Protein AF-A0A2I0UH51-F1 (afdb_monomer)

Radius of gyration: 13.51 Å; Cα contacts (8 Å, |Δi|>4): 52; chains: 1; bounding box: 28×27×34 Å

Mean predicted aligned error: 8.71 Å

Organism: NCBI:txid1758121

Foldseek 3Di:
DPPVLVVLLVVLVVVLVCCLVPPPDLECVPLLVVCCVVPVVSVVVCVQVPLPPDPVSLVSNLVSVLSSLCSRPPSVPPDSVVSCVVSVHDRPVVSSVVND

pLDDT: mean 71.28, std 8.53, range [46.5, 83.88]

Sequence (100 aa):
MSQQYFHVAKKANSILACIRNSVVSRTKGVIVPLYSALWRPHLESCVQFWAFHYKKDIEVLKLVRRRAMKLVRGLEQKSYEERLREVGSFSLEKRRLRSG

Secondary structure (DSSP, 8-state):
--HHHHHHHHHHHHHHHHHHHH-S---HHHHHHHHHHHHHHHHHHHHHHS----HHHHHHHHHHHHHHHTSSTTTTTS-HHHHHHHTT---HHHHHTT--

Solvent-accessible surface area (backbone atoms only — not comparable to full-atom values): 5937 Å² total; per-residue (Å²): 135,60,73,69,56,57,50,54,54,51,53,51,50,53,52,50,52,47,51,68,75,69,46,87,71,41,42,49,86,54,50,49,58,54,45,50,66,59,47,46,62,62,45,55,55,41,55,76,76,38,76,79,80,49,69,69,66,51,49,55,54,51,48,56,51,52,58,54,47,51,61,25,56,92,36,57,85,52,55,75,68,55,45,28,59,78,66,76,46,80,57,72,67,65,49,55,69,67,76,104

Structure (mmCIF, N/CA/C/O backbone):
data_AF-A0A2I0UH51-F1
#
_entry.id   AF-A0A2I0UH51-F1
#
loop_
_atom_site.group_PDB
_atom_site.id
_atom_site.type_symbol
_atom_site.label_atom_id
_atom_site.label_alt_id
_atom_site.label_comp_id
_atom_site.label_asym_id
_atom_site.label_entity_id
_atom_site.label_seq_id
_atom_site.pdbx_PDB_ins_code
_atom_site.Cartn_x
_atom_site.Cartn_y
_atom_site.Cartn_z
_atom_site.occupancy
_atom_site.B_iso_or_equiv
_atom_site.auth_seq_id
_atom_site.auth_comp_id
_atom_site.auth_asym_id
_atom_site.auth_atom_id
_atom_site.pdbx_PDB_model_num
ATOM 1 N N . MET A 1 1 ? 11.976 9.100 -13.964 1.00 54.22 1 MET A N 1
ATOM 2 C CA . MET A 1 1 ? 10.674 9.562 -13.445 1.00 54.22 1 MET A CA 1
ATOM 3 C C . MET A 1 1 ? 9.840 9.923 -14.653 1.00 54.22 1 MET A C 1
ATOM 5 O O . MET A 1 1 ? 10.043 10.988 -15.217 1.00 54.22 1 MET A O 1
ATOM 9 N N . SER A 1 2 ? 8.989 9.016 -15.118 1.00 65.00 2 SER A N 1
ATOM 10 C CA . SER A 1 2 ? 8.052 9.341 -16.194 1.00 65.00 2 SER A CA 1
ATOM 11 C C . SER A 1 2 ? 6.944 10.241 -15.634 1.00 65.00 2 SER A C 1
ATOM 13 O O . SER A 1 2 ? 6.416 10.012 -14.544 1.00 65.00 2 SER A O 1
ATOM 15 N N . GLN A 1 3 ? 6.595 11.303 -16.357 1.00 68.69 3 GLN A N 1
ATOM 16 C CA . GLN A 1 3 ? 5.614 12.311 -15.928 1.00 68.69 3 GLN A CA 1
ATOM 17 C C . GLN A 1 3 ? 4.243 11.701 -15.593 1.00 68.69 3 GLN A C 1
ATOM 19 O O . GLN A 1 3 ? 3.553 12.144 -14.673 1.00 68.69 3 GLN A O 1
ATOM 24 N N . GLN A 1 4 ? 3.879 10.634 -16.296 1.00 66.38 4 GLN A N 1
ATOM 25 C CA . GLN A 1 4 ? 2.650 9.877 -16.092 1.00 66.38 4 GLN A CA 1
ATOM 26 C C . GLN A 1 4 ? 2.613 9.181 -14.709 1.00 66.38 4 GLN A C 1
ATOM 28 O O . GLN A 1 4 ? 1.568 9.146 -14.062 1.00 66.38 4 GLN A O 1
ATOM 33 N N . TYR A 1 5 ? 3.753 8.712 -14.191 1.00 68.75 5 TYR A N 1
ATOM 34 C CA . TYR A 1 5 ? 3.831 8.063 -12.880 1.00 68.75 5 TYR A CA 1
ATOM 35 C C . TYR A 1 5 ? 3.599 9.049 -11.723 1.00 68.75 5 TYR A C 1
ATOM 37 O O . TYR A 1 5 ? 2.851 8.776 -10.778 1.00 68.75 5 TYR A O 1
ATOM 45 N N . PHE A 1 6 ? 4.191 10.240 -11.829 1.00 71.31 6 PHE A N 1
ATOM 46 C CA . PHE A 1 6 ? 3.966 11.330 -10.879 1.00 71.31 6 PHE A CA 1
ATOM 47 C C . PHE A 1 6 ? 2.476 11.701 -10.783 1.00 71.31 6 PHE A C 1
ATOM 49 O O . PHE A 1 6 ? 1.964 11.911 -9.683 1.00 71.31 6 PHE A O 1
ATOM 56 N N . HIS A 1 7 ? 1.756 11.703 -11.911 1.00 73.69 7 HIS A N 1
ATOM 57 C CA . HIS A 1 7 ? 0.317 11.977 -11.944 1.00 73.69 7 HIS A CA 1
ATOM 58 C C . HIS A 1 7 ? -0.504 10.902 -11.220 1.00 73.69 7 HIS A C 1
ATOM 60 O O . HIS A 1 7 ? -1.380 11.242 -10.421 1.00 73.69 7 HIS A O 1
ATOM 66 N N . VAL A 1 8 ? -0.191 9.618 -11.431 1.00 73.81 8 VAL A N 1
ATOM 67 C CA . VAL A 1 8 ? -0.861 8.504 -10.735 1.00 73.81 8 VAL A CA 1
ATOM 68 C C . VAL A 1 8 ? -0.616 8.579 -9.228 1.00 73.81 8 VAL A C 1
ATOM 70 O O . VAL A 1 8 ? -1.563 8.500 -8.445 1.00 73.81 8 VAL A O 1
ATOM 73 N N . ALA A 1 9 ? 0.629 8.812 -8.802 1.00 74.69 9 ALA A N 1
ATOM 74 C CA . ALA A 1 9 ? 0.964 8.954 -7.387 1.00 74.69 9 ALA A CA 1
ATOM 75 C C . ALA A 1 9 ? 0.274 10.172 -6.747 1.00 74.69 9 ALA A C 1
ATOM 77 O O . ALA A 1 9 ? -0.231 10.083 -5.625 1.00 74.69 9 ALA A O 1
ATOM 78 N N . LYS A 1 10 ? 0.207 11.306 -7.455 1.00 82.69 10 LYS A N 1
ATOM 79 C CA . LYS A 1 10 ? -0.475 12.519 -6.981 1.00 82.69 10 LYS A CA 1
ATOM 80 C C . LYS A 1 10 ? -1.976 12.281 -6.796 1.00 82.69 10 LYS A C 1
ATOM 82 O O . LYS A 1 10 ? -2.506 12.596 -5.732 1.00 82.69 10 LYS A O 1
ATOM 87 N N . LYS A 1 11 ? -2.636 11.655 -7.776 1.00 80.62 11 LYS A N 1
ATOM 88 C CA . LYS A 1 11 ? -4.069 11.317 -7.716 1.00 80.62 11 LYS A CA 1
ATOM 89 C C . LYS A 1 11 ? -4.377 10.290 -6.623 1.00 80.62 11 LYS A C 1
ATOM 91 O O . LYS A 1 11 ? -5.346 10.426 -5.885 1.00 80.62 11 LYS A O 1
ATOM 96 N N . ALA A 1 12 ? -3.513 9.293 -6.453 1.00 78.06 12 ALA A N 1
ATOM 97 C CA . ALA A 1 12 ? -3.640 8.323 -5.374 1.00 78.06 12 ALA A CA 1
ATOM 98 C C . ALA A 1 12 ? -3.526 8.980 -3.987 1.00 78.06 12 ALA A C 1
ATOM 100 O O . ALA A 1 12 ? -4.316 8.680 -3.093 1.00 78.06 12 ALA A O 1
ATOM 101 N N . ASN A 1 13 ? -2.586 9.913 -3.808 1.00 80.25 13 ASN A N 1
ATOM 102 C CA . ASN A 1 13 ? -2.433 10.650 -2.552 1.00 80.25 13 ASN A CA 1
ATOM 103 C C . ASN A 1 13 ? -3.613 11.594 -2.266 1.00 80.25 13 ASN A C 1
ATOM 105 O O . ASN A 1 13 ? -3.989 11.740 -1.104 1.00 80.25 13 ASN A O 1
ATOM 109 N N . SER A 1 14 ? -4.228 12.210 -3.282 1.00 81.69 14 SER A N 1
ATOM 110 C CA . SER A 1 14 ? -5.421 13.041 -3.070 1.00 81.69 14 SER A CA 1
ATOM 111 C C . SER A 1 14 ? -6.636 12.205 -2.656 1.00 81.69 14 SER A C 1
ATOM 113 O O . SER A 1 14 ? -7.355 12.590 -1.738 1.00 81.69 14 SER A O 1
ATOM 115 N N . ILE A 1 15 ? -6.8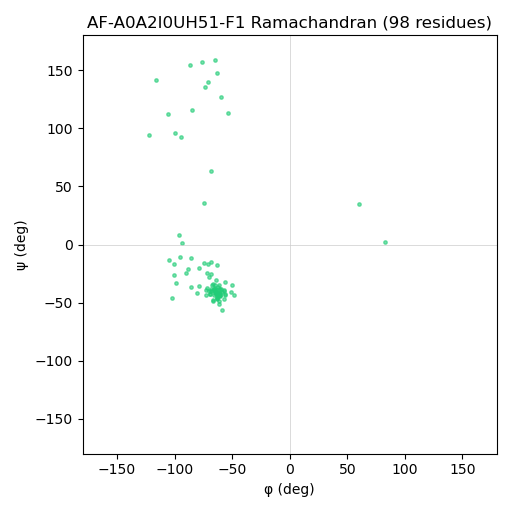28 11.027 -3.264 1.00 78.12 15 ILE A N 1
ATOM 116 C CA . ILE A 1 15 ? -7.875 10.069 -2.864 1.00 78.12 15 ILE A CA 1
ATOM 117 C C . ILE A 1 15 ? -7.645 9.604 -1.422 1.00 78.12 15 ILE A C 1
ATOM 119 O O . ILE A 1 15 ? -8.569 9.590 -0.613 1.00 78.12 15 ILE A O 1
ATOM 123 N N . LEU A 1 16 ? -6.394 9.289 -1.078 1.00 75.88 16 LEU A N 1
ATOM 124 C CA . LEU A 1 16 ? -5.996 8.914 0.276 1.00 75.88 16 LEU A CA 1
ATOM 125 C C . LEU A 1 16 ? -6.352 9.993 1.308 1.00 75.88 16 LEU A C 1
ATOM 127 O O . LEU A 1 16 ? -6.887 9.687 2.373 1.00 75.88 16 LEU A O 1
ATOM 131 N N . ALA A 1 17 ? -6.040 11.253 0.995 1.00 81.19 17 ALA A N 1
ATOM 132 C CA . ALA A 1 17 ? -6.350 12.389 1.851 1.00 81.19 17 ALA A CA 1
ATOM 133 C C . ALA A 1 17 ? -7.865 12.573 2.008 1.00 81.19 17 ALA A C 1
ATOM 135 O O . ALA A 1 17 ? -8.330 12.835 3.113 1.00 81.19 17 ALA A O 1
ATOM 136 N N . CYS A 1 18 ? -8.631 12.366 0.934 1.00 78.06 18 CYS A N 1
ATOM 137 C CA . CYS A 1 18 ? -10.088 12.407 0.978 1.00 78.06 18 CYS A CA 1
ATOM 138 C C . CYS A 1 18 ? -10.644 11.329 1.918 1.00 78.06 18 CYS A C 1
ATOM 140 O O . CYS A 1 18 ? -11.357 11.674 2.850 1.00 78.06 18 CYS A O 1
ATOM 142 N N . ILE A 1 19 ? -10.227 10.066 1.766 1.00 71.62 19 ILE A N 1
ATOM 143 C CA . ILE A 1 19 ? -10.636 8.952 2.644 1.00 71.62 19 ILE A CA 1
ATOM 144 C C . ILE A 1 19 ? -10.301 9.248 4.109 1.00 71.62 19 ILE A C 1
ATOM 146 O O . ILE A 1 19 ? -11.124 9.022 4.991 1.00 71.62 19 ILE A O 1
ATOM 150 N N . ARG A 1 20 ? -9.100 9.777 4.377 1.00 71.94 20 ARG A N 1
ATOM 151 C CA . ARG A 1 20 ? -8.678 10.140 5.737 1.00 71.94 20 ARG A CA 1
ATOM 152 C C . ARG A 1 20 ? -9.596 11.187 6.367 1.00 71.94 20 ARG A C 1
ATOM 154 O O . ARG A 1 20 ? -9.829 11.129 7.569 1.00 71.94 20 ARG A O 1
ATOM 161 N N . ASN A 1 21 ? -10.060 12.143 5.570 1.00 76.25 21 ASN A N 1
ATOM 162 C CA . ASN A 1 21 ? -10.830 13.282 6.052 1.00 76.25 21 ASN A CA 1
ATOM 163 C C . ASN A 1 21 ? -12.347 13.012 6.063 1.00 76.25 21 ASN A C 1
ATOM 165 O O . ASN A 1 21 ? -13.052 13.649 6.835 1.00 76.25 21 ASN A O 1
ATOM 169 N N . SER A 1 22 ? -12.853 12.094 5.231 1.00 70.56 22 SER A N 1
ATOM 170 C CA . SER A 1 22 ? -14.292 11.815 5.092 1.00 70.56 22 SER A CA 1
ATOM 171 C C . SER A 1 22 ? -14.770 10.577 5.852 1.00 70.56 22 SER A C 1
ATOM 173 O O . SER A 1 22 ? -15.936 10.506 6.237 1.00 70.56 22 SER A O 1
ATOM 175 N N . VAL A 1 23 ? -13.900 9.592 6.097 1.00 64.69 23 VAL A N 1
ATOM 176 C CA . VAL A 1 23 ? -14.295 8.326 6.727 1.00 64.69 23 VAL A CA 1
ATOM 177 C C . VAL A 1 23 ? -14.064 8.392 8.239 1.00 64.69 23 VAL A C 1
ATOM 179 O O . VAL A 1 23 ? -12.9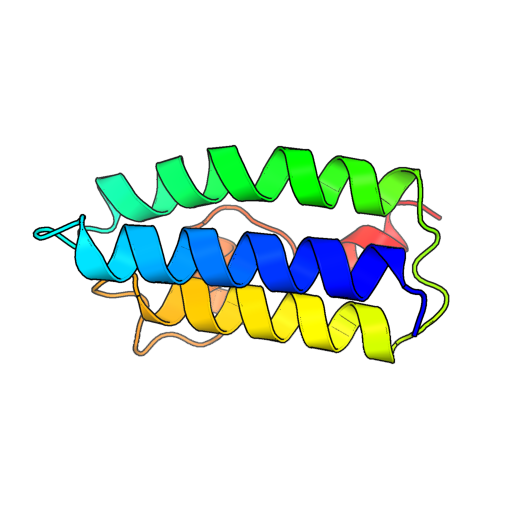88 8.066 8.743 1.00 64.69 23 VAL A O 1
ATOM 182 N N . VAL A 1 24 ? -15.112 8.785 8.972 1.00 63.53 24 VAL A N 1
ATOM 183 C CA . VAL A 1 24 ? -15.117 8.882 10.447 1.00 63.53 24 VAL A CA 1
ATOM 184 C C . VAL A 1 24 ? -14.835 7.519 11.102 1.00 63.53 24 VAL A C 1
ATOM 186 O O . VAL A 1 24 ? -14.068 7.428 12.063 1.00 63.53 24 VAL A O 1
ATOM 189 N N . SER A 1 25 ? -15.376 6.430 10.539 1.00 63.75 25 SER A N 1
ATOM 190 C CA . SER A 1 25 ? -15.115 5.052 10.983 1.00 63.75 25 SER A CA 1
ATOM 191 C C . SER A 1 25 ? -14.064 4.381 10.083 1.00 63.75 25 SER A C 1
ATOM 193 O O . SER A 1 25 ? -14.351 3.835 9.019 1.00 63.75 25 SER A O 1
ATOM 195 N N . ARG A 1 26 ? -12.799 4.407 10.519 1.00 69.88 26 ARG A N 1
ATOM 196 C CA . ARG A 1 26 ? -11.641 3.771 9.845 1.00 69.88 26 ARG A CA 1
ATOM 197 C C . ARG A 1 26 ? -11.623 2.242 9.994 1.00 69.88 26 ARG A C 1
ATOM 199 O O . ARG A 1 26 ? -10.572 1.625 10.180 1.00 69.88 26 ARG A O 1
ATOM 206 N N . THR A 1 27 ? -12.799 1.628 9.985 1.00 68.06 27 THR A N 1
ATOM 207 C CA . THR A 1 27 ? -12.996 0.204 10.255 1.00 68.06 27 THR A CA 1
ATOM 208 C C . THR A 1 27 ? -12.452 -0.627 9.094 1.00 68.06 27 THR A C 1
ATOM 210 O O . THR A 1 27 ? -12.648 -0.275 7.927 1.00 68.06 27 THR A O 1
ATOM 213 N N . LYS A 1 28 ? -11.787 -1.753 9.401 1.00 68.06 28 LYS A N 1
ATOM 214 C CA . LYS A 1 28 ? -11.225 -2.676 8.393 1.00 68.06 28 LYS A CA 1
ATOM 215 C C . LYS A 1 28 ? -12.236 -3.025 7.300 1.00 68.06 28 LYS A C 1
ATOM 217 O O . LYS 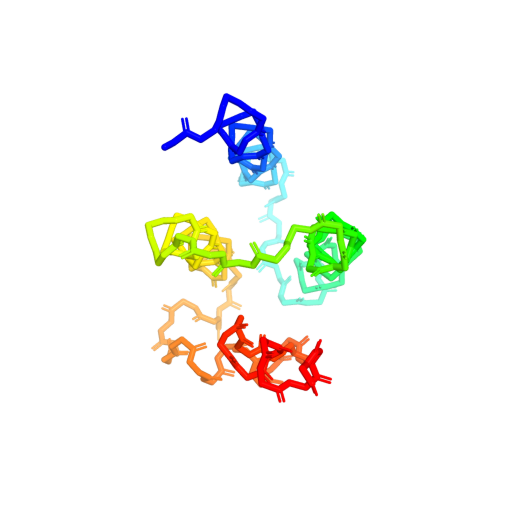A 1 28 ? -11.892 -2.970 6.127 1.00 68.06 28 LYS A O 1
ATOM 222 N N . GLY A 1 29 ? -13.484 -3.295 7.686 1.00 71.12 29 GLY A N 1
ATOM 223 C CA . GLY A 1 29 ? -14.560 -3.667 6.765 1.00 71.12 29 GLY A CA 1
ATOM 224 C C . GLY A 1 29 ? -14.953 -2.595 5.744 1.00 71.12 29 GLY A C 1
ATOM 225 O O . GLY A 1 29 ? -15.546 -2.943 4.737 1.00 71.12 29 GLY A O 1
ATOM 226 N N . VAL A 1 30 ? -14.598 -1.321 5.951 1.00 72.81 30 VAL A N 1
ATOM 227 C CA . VAL A 1 30 ? -14.899 -0.230 5.002 1.00 72.81 30 VAL A CA 1
ATOM 228 C C . VAL A 1 30 ? -13.663 0.133 4.187 1.00 72.81 30 VAL A C 1
ATOM 230 O O . VAL A 1 30 ? -13.727 0.239 2.965 1.00 72.81 30 VAL A O 1
ATOM 233 N N . ILE A 1 31 ? -12.509 0.278 4.845 1.00 73.81 31 ILE A N 1
ATOM 234 C CA . ILE A 1 31 ? -11.290 0.718 4.158 1.00 73.81 31 ILE A CA 1
ATOM 235 C C . ILE A 1 31 ? -10.734 -0.391 3.254 1.00 73.81 31 ILE A C 1
ATOM 237 O O . ILE A 1 31 ? -10.243 -0.089 2.172 1.00 73.81 31 ILE A O 1
ATOM 241 N N . VAL A 1 32 ? -10.797 -1.666 3.661 1.00 73.38 32 VAL A N 1
ATOM 242 C CA . VAL A 1 32 ? -10.210 -2.773 2.883 1.00 73.38 32 VAL A CA 1
ATOM 243 C C . VAL A 1 32 ? -10.929 -2.987 1.542 1.00 73.38 32 VAL A C 1
ATOM 245 O O . VAL A 1 32 ? -10.233 -3.027 0.523 1.00 73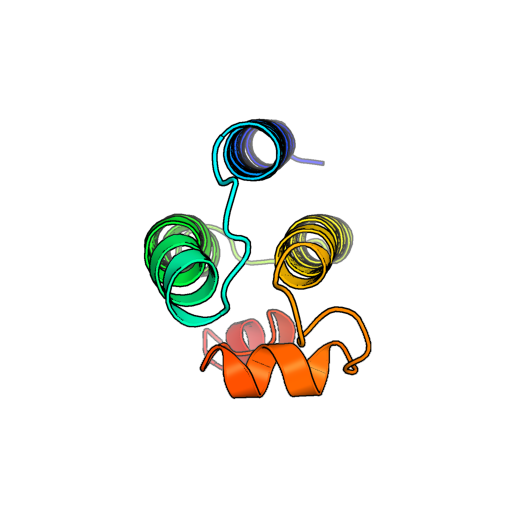.38 32 VAL A O 1
ATOM 248 N N . PRO A 1 33 ? -12.276 -3.054 1.473 1.00 77.25 33 PRO A N 1
ATOM 249 C CA . PRO A 1 33 ? -12.978 -3.162 0.193 1.00 77.25 33 PRO A CA 1
ATOM 250 C C . PRO A 1 33 ? -12.785 -1.929 -0.688 1.00 77.25 33 PRO A C 1
ATOM 252 O O . PRO A 1 33 ? -12.489 -2.071 -1.872 1.00 77.25 33 PRO A O 1
ATOM 255 N N . LEU A 1 34 ? -12.862 -0.726 -0.106 1.00 74.12 34 LEU A N 1
ATOM 256 C CA . LEU A 1 34 ? -12.663 0.534 -0.826 1.00 74.12 34 LEU A CA 1
ATOM 257 C C . LEU A 1 34 ? -11.246 0.623 -1.412 1.00 74.12 34 LEU A C 1
ATOM 259 O O . LEU A 1 34 ? -11.055 0.990 -2.570 1.00 74.12 34 LEU A O 1
ATOM 263 N N . TYR A 1 35 ? -10.244 0.221 -0.629 1.00 71.56 35 TYR A N 1
ATOM 264 C CA . TYR A 1 35 ? -8.863 0.134 -1.079 1.00 71.56 35 TYR A CA 1
ATOM 265 C C . TYR A 1 35 ? -8.705 -0.892 -2.200 1.00 71.56 35 TYR A C 1
ATOM 267 O O . TYR A 1 35 ? -8.091 -0.574 -3.209 1.00 71.56 35 TYR A O 1
ATOM 275 N N . SER A 1 36 ? -9.279 -2.093 -2.082 1.00 71.69 36 SER A N 1
ATOM 276 C CA . SER A 1 36 ? -9.227 -3.090 -3.161 1.00 71.69 36 SER A CA 1
ATOM 277 C C . SER A 1 36 ? -9.884 -2.578 -4.447 1.00 71.69 36 SER A C 1
ATOM 279 O O . SER A 1 36 ? -9.284 -2.711 -5.511 1.00 71.69 36 SER A O 1
ATOM 281 N N . ALA A 1 37 ? -11.057 -1.945 -4.355 1.00 73.12 37 ALA A N 1
ATOM 282 C CA . ALA A 1 37 ? -11.800 -1.423 -5.502 1.00 73.12 37 ALA A CA 1
ATOM 283 C C . ALA A 1 37 ? -11.074 -0.272 -6.216 1.00 73.12 37 ALA A C 1
ATOM 285 O O . ALA A 1 37 ? -11.085 -0.206 -7.440 1.00 73.12 37 ALA A O 1
ATOM 286 N N . LEU A 1 38 ? -10.407 0.613 -5.471 1.00 68.50 38 LEU A N 1
ATOM 287 C CA . LEU A 1 38 ? -9.650 1.728 -6.046 1.00 68.50 38 LEU A CA 1
ATOM 288 C C . LEU A 1 38 ? -8.269 1.281 -6.537 1.00 68.50 38 LEU A C 1
ATOM 290 O O . LEU A 1 38 ? -7.791 1.696 -7.587 1.00 68.50 38 LEU A O 1
ATOM 294 N N . TRP A 1 39 ? -7.590 0.438 -5.767 1.00 68.25 39 TRP A N 1
ATOM 295 C CA . TRP A 1 39 ? -6.178 0.146 -5.974 1.00 68.25 39 TRP A CA 1
ATOM 296 C C . TRP A 1 39 ? -5.948 -0.973 -6.990 1.00 68.25 39 TRP A C 1
ATOM 298 O O . TRP A 1 39 ? -4.995 -0.878 -7.757 1.00 68.25 39 TRP A O 1
ATOM 308 N N . ARG A 1 40 ? -6.798 -2.013 -7.043 1.00 69.44 40 ARG A N 1
ATOM 309 C CA . ARG A 1 40 ? -6.666 -3.112 -8.023 1.00 69.44 40 ARG A CA 1
ATOM 310 C C . ARG A 1 40 ? -6.708 -2.625 -9.478 1.00 69.44 40 ARG A C 1
ATOM 312 O O . ARG A 1 40 ? -5.701 -2.834 -10.149 1.00 69.44 40 ARG A O 1
ATOM 319 N N . PRO A 1 41 ? -7.745 -1.910 -9.957 1.00 66.56 41 PRO A N 1
ATOM 320 C CA . PRO A 1 41 ? -7.824 -1.512 -11.363 1.00 66.56 41 PRO A CA 1
ATOM 321 C C . PRO A 1 41 ? -6.726 -0.521 -11.764 1.00 66.56 41 PRO A C 1
ATOM 323 O O . PRO A 1 41 ? -6.149 -0.648 -12.842 1.00 66.56 41 PRO A O 1
ATOM 326 N N . HIS A 1 42 ? -6.364 0.422 -10.887 1.00 65.12 42 HIS A N 1
ATOM 327 C CA . HIS A 1 42 ? -5.316 1.400 -11.193 1.00 65.12 42 HIS A CA 1
ATOM 328 C C . HIS A 1 42 ? -3.910 0.794 -11.240 1.00 65.12 42 HIS A C 1
ATOM 330 O O . HIS A 1 42 ? -3.066 1.299 -11.967 1.00 65.12 42 HIS A O 1
ATOM 336 N N . LEU A 1 43 ? -3.640 -0.285 -10.500 1.00 60.59 43 LEU A N 1
ATOM 337 C CA . LEU A 1 43 ? -2.323 -0.927 -10.501 1.00 60.59 43 LEU A CA 1
ATOM 338 C C . LEU A 1 43 ? -2.209 -2.149 -11.393 1.00 60.59 43 LEU A C 1
ATOM 340 O O . LEU A 1 43 ? -1.123 -2.375 -11.908 1.00 60.59 43 LEU A O 1
ATOM 344 N N . GLU A 1 44 ? -3.264 -2.945 -11.556 1.00 58.53 44 GLU A N 1
ATOM 345 C CA . GLU A 1 44 ? -3.260 -4.067 -12.505 1.00 58.53 44 GLU A CA 1
ATOM 346 C C . GLU A 1 44 ? -3.139 -3.554 -13.939 1.00 58.53 44 GLU A C 1
ATOM 348 O O . GLU A 1 44 ? -2.317 -4.078 -14.688 1.00 58.53 44 GLU A O 1
ATOM 353 N N . SER A 1 45 ? -3.820 -2.450 -14.271 1.00 57.72 45 SER A N 1
ATOM 354 C CA . SER A 1 45 ? -3.613 -1.742 -15.540 1.00 57.72 45 SER A CA 1
ATOM 355 C C . SER A 1 45 ? -2.171 -1.229 -15.681 1.00 57.72 45 SER A C 1
ATOM 357 O O . SER A 1 45 ? -1.550 -1.411 -16.729 1.00 57.72 45 SER A O 1
ATOM 359 N N . CYS A 1 46 ? -1.579 -0.674 -14.610 1.00 61.28 46 CYS A N 1
ATOM 360 C CA . CYS A 1 46 ? -0.175 -0.258 -14.639 1.00 61.28 46 CYS A CA 1
ATOM 361 C C . CYS A 1 46 ? 0.795 -1.437 -14.814 1.00 61.28 46 CYS A C 1
ATOM 363 O O . CYS A 1 46 ? 1.783 -1.283 -15.508 1.00 61.28 46 CYS A O 1
ATOM 365 N N . VAL A 1 47 ? 0.544 -2.610 -14.226 1.00 53.53 47 VAL A N 1
ATOM 366 C CA . VAL A 1 47 ? 1.467 -3.760 -14.319 1.00 53.53 47 VAL A CA 1
ATOM 367 C C . VAL A 1 47 ? 1.537 -4.332 -15.737 1.00 53.53 47 VAL A C 1
ATOM 369 O O . VAL A 1 47 ? 2.617 -4.724 -16.165 1.00 53.53 47 VAL A O 1
ATOM 372 N N . GLN A 1 48 ? 0.414 -4.382 -16.459 1.00 54.81 48 GLN A N 1
ATOM 373 C CA . GLN A 1 48 ? 0.393 -4.912 -17.827 1.00 54.81 48 GLN A CA 1
ATOM 374 C C . GLN A 1 48 ? 0.909 -3.914 -18.864 1.00 54.81 48 GLN A C 1
ATOM 376 O O . GLN A 1 48 ? 1.565 -4.312 -19.819 1.00 54.81 48 GLN A O 1
ATOM 381 N N . PHE A 1 49 ? 0.633 -2.623 -18.674 1.00 48.81 49 PHE A N 1
ATOM 382 C CA . PHE A 1 49 ? 1.033 -1.594 -19.634 1.00 48.81 49 PHE A CA 1
ATOM 383 C C . PHE A 1 49 ? 2.441 -1.039 -19.362 1.00 48.81 49 PHE A C 1
ATOM 385 O O . PHE A 1 49 ? 3.089 -0.494 -20.249 1.00 48.81 49 PHE A O 1
ATOM 392 N N . TRP A 1 50 ? 2.941 -1.188 -18.134 1.00 55.06 50 TRP A N 1
ATOM 393 C CA . TRP A 1 50 ? 4.215 -0.633 -17.703 1.00 55.06 50 TRP A CA 1
ATOM 394 C C . TRP A 1 50 ? 5.079 -1.771 -17.210 1.00 55.06 50 TRP A C 1
ATOM 396 O O . TRP A 1 50 ? 5.033 -2.169 -16.044 1.00 55.06 50 TRP A O 1
ATOM 406 N N . ALA A 1 51 ? 5.914 -2.288 -18.100 1.00 54.53 51 ALA A N 1
ATOM 407 C CA . ALA A 1 51 ? 7.036 -3.086 -17.664 1.00 54.53 51 ALA A CA 1
ATOM 408 C C . ALA A 1 51 ? 7.823 -2.248 -16.635 1.00 54.53 51 ALA A C 1
ATOM 410 O O . ALA A 1 51 ? 8.321 -1.161 -16.936 1.00 54.53 51 ALA A O 1
ATOM 411 N N . PHE A 1 52 ? 7.818 -2.692 -15.371 1.00 59.75 52 PHE A N 1
ATOM 412 C CA . PHE A 1 52 ? 8.382 -1.993 -14.210 1.00 59.75 52 PHE A CA 1
ATOM 413 C C . PHE A 1 52 ? 9.918 -1.933 -14.285 1.00 59.75 52 PHE A C 1
ATOM 415 O O . PHE A 1 52 ? 10.631 -2.512 -13.462 1.00 59.75 52 PHE A O 1
ATOM 422 N N . HIS A 1 53 ? 10.447 -1.257 -15.300 1.00 57.38 53 HIS A N 1
ATOM 423 C CA . HIS A 1 53 ? 11.873 -1.211 -15.589 1.00 57.38 53 HIS A CA 1
ATOM 424 C C . HIS A 1 53 ? 12.633 -0.354 -14.566 1.00 57.38 53 HIS A C 1
ATOM 426 O O . HIS A 1 53 ? 13.806 -0.613 -14.305 1.00 57.38 53 HIS A O 1
ATOM 432 N N . TYR A 1 54 ? 11.968 0.600 -13.900 1.00 63.06 54 TYR A N 1
ATOM 433 C CA . TYR A 1 54 ? 12.584 1.456 -12.885 1.00 63.06 54 TYR A CA 1
ATOM 434 C C . TYR A 1 54 ? 12.171 1.078 -11.458 1.00 63.06 54 TYR A C 1
ATOM 436 O O . TYR A 1 54 ? 11.047 1.321 -11.021 1.00 63.06 54 TYR A O 1
ATOM 444 N N . LYS A 1 55 ? 13.134 0.576 -10.668 1.00 68.12 55 LYS A N 1
ATOM 445 C CA . LYS A 1 55 ? 12.973 0.307 -9.222 1.00 68.12 55 LYS A CA 1
ATOM 446 C C . LYS A 1 55 ? 12.401 1.510 -8.449 1.00 68.12 55 LYS A C 1
ATOM 448 O O . LYS A 1 55 ? 11.612 1.323 -7.530 1.00 68.12 55 LYS A O 1
ATOM 453 N N . LYS A 1 56 ? 12.747 2.741 -8.848 1.00 71.94 56 LYS A N 1
ATOM 454 C CA . LYS A 1 56 ? 12.263 3.986 -8.216 1.00 71.94 56 LYS A CA 1
ATOM 455 C C . LYS A 1 56 ? 10.737 4.147 -8.312 1.00 71.94 56 LYS A C 1
ATOM 457 O O . LYS A 1 56 ? 10.107 4.568 -7.344 1.00 71.94 56 LYS A O 1
ATOM 462 N N . ASP A 1 57 ? 10.145 3.732 -9.428 1.00 71.25 57 ASP A N 1
ATOM 463 C CA . ASP A 1 57 ? 8.698 3.796 -9.658 1.00 71.25 57 ASP A CA 1
ATOM 464 C C . ASP A 1 57 ? 7.965 2.645 -8.936 1.00 71.25 57 ASP A C 1
ATOM 466 O O . ASP A 1 57 ? 6.786 2.725 -8.607 1.00 71.25 57 ASP A O 1
ATOM 470 N N . ILE A 1 58 ? 8.649 1.559 -8.582 1.00 72.19 58 ILE A N 1
ATOM 471 C CA . ILE A 1 58 ? 8.068 0.551 -7.682 1.00 72.19 58 ILE A CA 1
ATOM 472 C C . ILE A 1 58 ? 8.008 1.101 -6.250 1.00 72.19 58 ILE A C 1
ATOM 474 O O . ILE A 1 58 ? 6.991 0.954 -5.565 1.00 72.19 58 ILE A O 1
ATOM 478 N N . GLU A 1 59 ? 9.075 1.760 -5.797 1.00 79.00 59 GLU A N 1
ATOM 479 C CA . GLU A 1 59 ? 9.197 2.243 -4.418 1.00 79.00 59 GLU A CA 1
ATOM 480 C C . GLU A 1 59 ? 8.165 3.318 -4.064 1.00 79.00 59 GLU A C 1
ATOM 482 O O . GLU A 1 59 ? 7.551 3.257 -2.995 1.00 79.00 59 GLU A O 1
ATOM 487 N N . VAL A 1 60 ? 7.879 4.260 -4.966 1.00 77.06 60 VAL A N 1
ATOM 488 C CA . VAL A 1 60 ? 6.860 5.287 -4.695 1.00 77.06 60 VAL A CA 1
ATOM 489 C C . VAL A 1 60 ? 5.450 4.670 -4.592 1.00 77.06 60 VAL A C 1
ATOM 491 O O . VAL A 1 60 ? 4.669 5.060 -3.723 1.00 77.06 60 VAL A O 1
ATOM 494 N N . LEU A 1 61 ? 5.141 3.616 -5.355 1.00 75.56 61 LEU A N 1
ATOM 495 C CA . LEU A 1 61 ? 3.857 2.908 -5.295 1.00 75.56 61 LEU A CA 1
ATOM 496 C C . LEU A 1 61 ? 3.762 2.082 -4.013 1.00 75.56 61 LEU A C 1
ATOM 498 O O . LEU A 1 61 ? 2.703 2.047 -3.376 1.00 75.56 61 LEU A O 1
ATOM 502 N N . LYS A 1 62 ? 4.867 1.446 -3.596 1.00 78.69 62 LYS A N 1
ATOM 503 C CA . LYS A 1 62 ? 4.964 0.793 -2.283 1.00 78.69 62 LYS A CA 1
ATOM 504 C C . LYS A 1 62 ? 4.727 1.803 -1.160 1.00 78.69 62 LYS A C 1
ATOM 506 O O . LYS A 1 62 ? 4.016 1.476 -0.210 1.00 78.69 62 LYS A O 1
ATOM 511 N N . LEU A 1 63 ? 5.258 3.023 -1.269 1.00 82.38 63 LEU A N 1
ATOM 512 C CA . LEU A 1 63 ? 5.097 4.068 -0.257 1.00 82.38 63 LEU A CA 1
ATOM 513 C C . LEU A 1 63 ? 3.646 4.547 -0.140 1.00 82.38 63 LEU A C 1
ATOM 515 O O . LEU A 1 63 ? 3.115 4.595 0.972 1.00 82.38 63 LEU A O 1
ATOM 519 N N . VAL A 1 64 ? 2.984 4.855 -1.258 1.00 78.38 64 VAL A N 1
ATOM 520 C CA . VAL A 1 64 ? 1.569 5.267 -1.239 1.00 78.38 64 VAL A CA 1
ATOM 521 C C . VAL A 1 64 ? 0.697 4.144 -0.665 1.00 78.38 64 VAL A C 1
ATOM 523 O O . VAL A 1 64 ? -0.133 4.381 0.213 1.00 78.38 64 VAL A O 1
ATOM 526 N N . ARG A 1 65 ? 0.968 2.893 -1.052 1.00 78.12 65 ARG A N 1
ATOM 527 C CA . ARG A 1 65 ? 0.309 1.706 -0.493 1.00 78.12 65 ARG A CA 1
ATOM 528 C C . ARG A 1 65 ? 0.537 1.542 1.016 1.00 78.12 65 ARG A C 1
ATOM 530 O O . ARG A 1 65 ? -0.405 1.251 1.750 1.00 78.12 65 ARG A O 1
ATOM 537 N N . ARG A 1 66 ? 1.767 1.740 1.502 1.00 81.50 66 ARG A N 1
ATOM 538 C CA . ARG A 1 66 ? 2.089 1.703 2.941 1.00 81.50 66 ARG A CA 1
ATOM 539 C C . ARG A 1 66 ? 1.317 2.766 3.714 1.00 81.50 66 ARG A C 1
ATOM 541 O O . ARG A 1 66 ? 0.783 2.465 4.778 1.00 81.50 66 ARG A O 1
ATOM 548 N N . ARG A 1 67 ? 1.242 3.989 3.182 1.00 81.19 67 ARG A N 1
ATOM 549 C CA . ARG A 1 67 ? 0.480 5.088 3.794 1.00 81.19 67 ARG A CA 1
ATOM 550 C C . ARG A 1 67 ? -1.009 4.753 3.874 1.00 81.19 67 ARG A C 1
ATOM 552 O O . ARG A 1 67 ? -1.595 4.956 4.927 1.00 81.19 67 ARG A O 1
ATOM 559 N N . ALA A 1 68 ? -1.582 4.147 2.834 1.00 77.00 68 ALA A N 1
ATOM 560 C CA . ALA A 1 68 ? -2.978 3.700 2.836 1.00 77.00 68 ALA A CA 1
ATOM 561 C C . ALA A 1 68 ? -3.270 2.655 3.906 1.00 77.00 68 ALA A C 1
ATOM 563 O O . ALA A 1 68 ? -4.197 2.815 4.694 1.00 77.00 68 ALA A O 1
ATOM 564 N N . MET A 1 69 ? -2.434 1.623 4.006 1.00 77.06 69 MET A N 1
ATOM 565 C CA . MET A 1 69 ? -2.641 0.573 5.003 1.00 77.06 69 MET A CA 1
ATOM 566 C C . MET A 1 69 ? -2.362 1.030 6.442 1.00 77.06 69 MET A C 1
ATOM 568 O O . MET A 1 69 ? -2.786 0.360 7.377 1.00 77.06 69 MET A O 1
ATOM 572 N N . LYS A 1 70 ? -1.666 2.157 6.648 1.00 80.50 70 LYS A N 1
ATOM 573 C CA . LYS A 1 70 ? -1.568 2.813 7.963 1.00 80.50 70 LYS A CA 1
ATOM 574 C C . LYS A 1 70 ? -2.849 3.549 8.364 1.00 80.50 70 LYS A C 1
ATOM 576 O O . LYS A 1 70 ? -2.982 3.880 9.526 1.00 80.50 70 LYS A O 1
ATOM 581 N N . LEU A 1 71 ? -3.775 3.818 7.446 1.00 74.94 71 LEU A N 1
ATOM 582 C CA . LEU A 1 71 ? -5.042 4.477 7.785 1.00 74.94 71 LEU A CA 1
ATOM 583 C C . LEU A 1 71 ? -6.122 3.488 8.243 1.00 74.94 71 LEU A C 1
ATOM 585 O O . LEU A 1 71 ? -7.158 3.905 8.754 1.00 74.94 71 LEU A O 1
ATOM 589 N N . VAL A 1 72 ? -5.888 2.186 8.061 1.00 75.31 72 VAL A N 1
ATOM 590 C CA . VAL A 1 72 ? -6.820 1.128 8.449 1.00 75.31 72 VAL A CA 1
ATOM 591 C C . VAL A 1 72 ? -6.610 0.786 9.925 1.00 75.31 72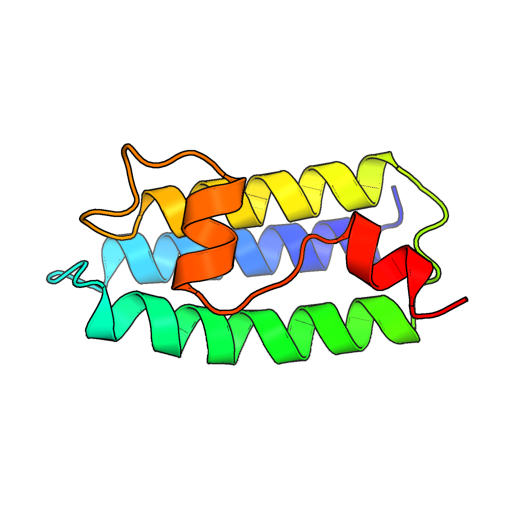 VAL A C 1
ATOM 593 O O . VAL A 1 72 ? -5.565 0.241 10.306 1.00 75.31 72 VAL A O 1
ATOM 596 N N . ARG A 1 73 ? -7.627 1.029 10.757 1.00 75.06 73 ARG A N 1
ATOM 597 C CA . ARG A 1 73 ? -7.571 0.711 12.188 1.00 75.06 73 ARG A CA 1
ATOM 598 C C . ARG A 1 73 ? -7.330 -0.793 12.380 1.00 75.06 73 ARG A C 1
ATOM 600 O O . ARG A 1 73 ? -8.028 -1.625 11.807 1.00 75.06 73 ARG A O 1
ATOM 607 N N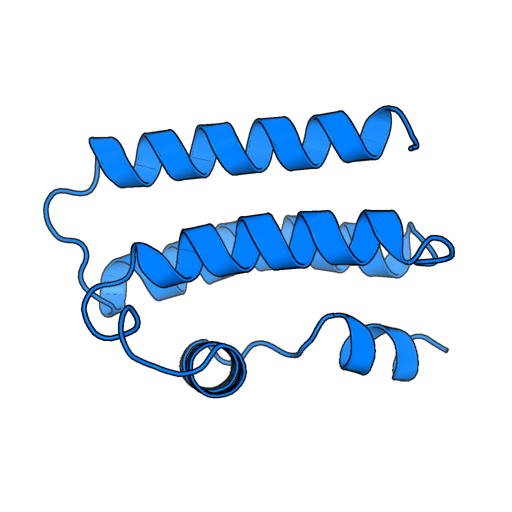 . GLY A 1 74 ? -6.309 -1.156 13.158 1.00 77.69 74 GLY A N 1
ATOM 608 C CA . GLY A 1 74 ? -5.908 -2.552 13.395 1.00 77.69 74 GLY A CA 1
ATOM 609 C C . GLY A 1 74 ? -5.004 -3.183 12.322 1.00 77.69 74 GLY A C 1
ATOM 610 O O . GLY A 1 74 ? -4.660 -4.359 12.451 1.00 77.69 74 GLY A O 1
ATOM 611 N N . LEU A 1 75 ? -4.615 -2.435 11.282 1.00 77.31 75 LEU A N 1
ATOM 612 C CA . LEU A 1 75 ? -3.460 -2.754 10.424 1.00 77.31 75 LEU A CA 1
ATOM 613 C C . LEU A 1 75 ? -2.252 -1.853 10.721 1.00 77.31 75 LEU A C 1
ATOM 615 O O . LEU A 1 75 ? -1.144 -2.156 10.293 1.00 77.31 75 LEU A O 1
ATOM 619 N N . GLU A 1 76 ? -2.449 -0.765 11.469 1.00 78.12 76 GLU A N 1
ATOM 620 C CA . GLU A 1 76 ? -1.437 0.242 11.818 1.00 78.12 76 GLU A CA 1
ATOM 621 C C . GLU A 1 76 ? -0.137 -0.334 12.393 1.00 78.12 76 GLU A C 1
ATOM 623 O O . GLU A 1 76 ? 0.937 0.124 11.999 1.00 78.12 76 GLU A O 1
ATOM 628 N N . GLN A 1 77 ? -0.237 -1.352 13.254 1.00 81.31 77 GLN A N 1
ATOM 629 C CA . GLN A 1 77 ? 0.894 -1.965 13.967 1.00 81.31 77 GLN A CA 1
ATOM 630 C C . GLN A 1 77 ? 1.468 -3.213 13.274 1.00 81.31 77 GLN A C 1
ATOM 632 O O . GLN A 1 77 ? 2.533 -3.688 13.644 1.00 81.31 77 GLN A O 1
ATOM 637 N N . LYS A 1 78 ? 0.794 -3.749 12.248 1.00 83.31 78 LYS A N 1
ATOM 638 C CA . LYS A 1 78 ? 1.231 -4.983 11.570 1.00 83.31 78 LYS A CA 1
ATOM 639 C C . LYS A 1 78 ? 2.405 -4.723 10.631 1.00 83.31 78 LYS A C 1
ATOM 641 O O . LYS A 1 78 ? 2.559 -3.607 10.129 1.00 83.31 78 LYS A O 1
ATOM 646 N N . SER A 1 79 ? 3.208 -5.729 10.311 1.00 83.88 79 SER A N 1
ATOM 647 C CA . SER A 1 79 ? 4.238 -5.587 9.275 1.00 83.88 79 SER A CA 1
ATOM 648 C C . SER A 1 79 ? 3.612 -5.354 7.889 1.00 83.88 79 SER A C 1
ATOM 650 O O . SER A 1 79 ? 2.449 -5.672 7.647 1.00 83.88 79 SER A O 1
ATOM 652 N N . TYR A 1 80 ? 4.366 -4.783 6.945 1.00 78.81 80 TYR A N 1
ATOM 653 C CA . TYR A 1 80 ? 3.860 -4.530 5.586 1.00 78.81 80 TYR A CA 1
ATOM 654 C C . TYR A 1 80 ? 3.359 -5.806 4.888 1.00 78.81 80 TYR A C 1
ATOM 656 O O . TYR A 1 80 ? 2.319 -5.777 4.231 1.00 78.81 80 TYR A O 1
ATOM 664 N N . GLU A 1 81 ? 4.073 -6.918 5.066 1.00 80.44 81 GLU A N 1
ATOM 665 C CA . GLU A 1 81 ? 3.728 -8.221 4.491 1.00 80.44 81 GLU A CA 1
ATOM 666 C C . GLU A 1 81 ? 2.457 -8.813 5.115 1.00 80.44 81 GLU A C 1
ATOM 668 O O . GLU A 1 81 ? 1.606 -9.339 4.400 1.00 80.44 81 GLU A O 1
ATOM 673 N N . GLU A 1 82 ? 2.270 -8.690 6.431 1.00 82.75 82 GLU A N 1
ATOM 674 C CA . GLU A 1 82 ? 1.039 -9.143 7.094 1.00 82.75 82 GLU A CA 1
ATOM 675 C C . GLU A 1 82 ? -0.178 -8.341 6.637 1.00 82.75 82 GLU A C 1
ATOM 677 O O . GLU A 1 82 ? -1.223 -8.920 6.342 1.00 82.75 82 GLU A O 1
ATOM 682 N N . ARG A 1 83 ? -0.035 -7.016 6.498 1.00 83.06 83 ARG A N 1
ATOM 683 C CA . ARG A 1 83 ? -1.120 -6.172 5.975 1.00 83.06 83 ARG A CA 1
ATOM 684 C C . ARG A 1 83 ? -1.501 -6.564 4.549 1.00 83.06 83 ARG A C 1
ATOM 686 O O . ARG A 1 83 ? -2.679 -6.566 4.212 1.00 83.06 83 ARG A O 1
ATOM 693 N N . LEU A 1 84 ? -0.517 -6.911 3.714 1.00 78.69 84 LEU A N 1
ATOM 694 C CA . LEU A 1 84 ? -0.762 -7.387 2.352 1.00 78.69 84 LEU A CA 1
ATOM 695 C C . LEU A 1 84 ? -1.563 -8.696 2.335 1.00 78.69 84 LEU A C 1
ATOM 697 O O . LEU A 1 84 ? -2.502 -8.807 1.544 1.00 78.69 84 LEU A O 1
ATOM 701 N N . ARG A 1 85 ? -1.247 -9.647 3.225 1.00 82.06 85 ARG A N 1
ATOM 702 C CA . ARG A 1 85 ? -1.997 -10.912 3.352 1.00 82.06 85 ARG A CA 1
ATOM 703 C C . ARG A 1 85 ? -3.441 -10.681 3.781 1.00 82.06 85 ARG A C 1
ATOM 705 O O . ARG A 1 85 ? -4.345 -11.255 3.190 1.00 82.06 85 ARG A O 1
ATOM 712 N N . GLU A 1 86 ? -3.657 -9.807 4.756 1.00 78.31 86 GLU A N 1
ATOM 713 C CA . GLU A 1 86 ? -4.986 -9.516 5.311 1.00 78.31 86 GLU A CA 1
ATOM 714 C C . GLU A 1 86 ? -5.906 -8.795 4.310 1.00 78.31 86 GLU A C 1
ATOM 716 O O . GLU A 1 86 ? -7.123 -8.920 4.373 1.00 78.31 86 GLU A O 1
ATOM 721 N N . VAL A 1 87 ? -5.320 -8.085 3.342 1.00 74.12 87 VAL A N 1
ATOM 722 C CA . VAL A 1 87 ? -6.030 -7.426 2.230 1.00 74.12 87 VAL A CA 1
ATOM 723 C C . VAL A 1 87 ? -6.091 -8.324 0.976 1.00 74.12 87 VAL A C 1
ATOM 725 O O . VAL A 1 87 ? -6.598 -7.912 -0.068 1.00 74.12 87 VAL A O 1
ATOM 728 N N . GLY A 1 88 ? -5.558 -9.552 1.032 1.00 74.75 88 GLY A N 1
ATOM 729 C CA . GLY A 1 88 ? -5.537 -10.479 -0.106 1.00 74.75 88 GLY A CA 1
ATOM 730 C C . GLY A 1 88 ? -4.776 -9.926 -1.319 1.00 74.75 88 GLY A C 1
ATOM 731 O O . GLY A 1 88 ? -5.184 -10.121 -2.465 1.00 74.75 88 GLY A O 1
ATOM 732 N N . SER A 1 89 ? -3.710 -9.157 -1.077 1.00 72.19 89 SER A N 1
ATOM 733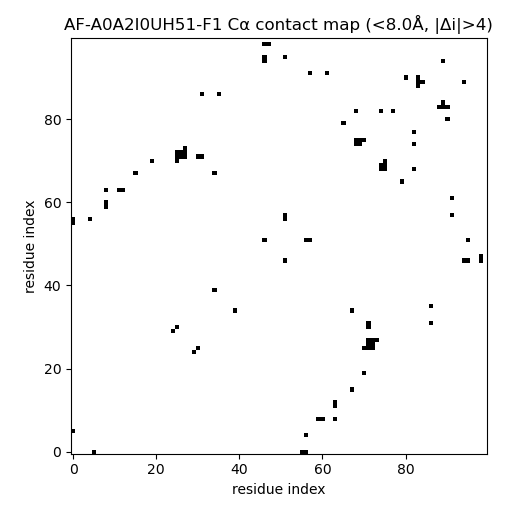 C CA . SER A 1 89 ? -2.923 -8.475 -2.106 1.00 72.19 89 SER A CA 1
ATOM 734 C C . SER A 1 89 ? -1.486 -8.988 -2.154 1.00 72.19 89 SER A C 1
ATOM 736 O O . SER A 1 89 ? -0.855 -9.224 -1.131 1.00 72.19 89 SER A O 1
ATOM 738 N N . PHE A 1 90 ? -0.929 -9.107 -3.360 1.00 70.81 90 PHE A N 1
ATOM 739 C CA . PHE A 1 90 ? 0.466 -9.507 -3.557 1.00 70.81 90 PHE A CA 1
ATOM 740 C C . PHE A 1 90 ? 1.423 -8.308 -3.504 1.00 70.81 90 PHE A C 1
ATOM 742 O O . PHE A 1 90 ? 1.055 -7.168 -3.827 1.00 70.81 90 PHE A O 1
ATOM 749 N N . SER A 1 91 ? 2.683 -8.577 -3.149 1.00 72.06 91 SER A N 1
ATOM 750 C CA . SER A 1 91 ? 3.752 -7.593 -3.296 1.00 72.06 91 SER A CA 1
ATOM 751 C C . SER A 1 91 ? 3.950 -7.242 -4.777 1.00 72.06 91 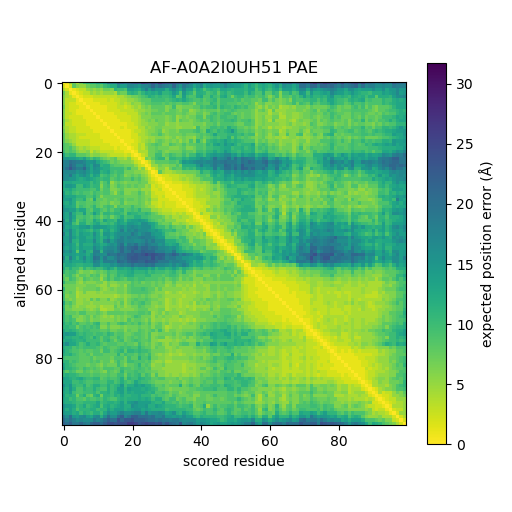SER A C 1
ATOM 753 O O . SER A 1 91 ? 3.727 -8.061 -5.672 1.00 72.06 91 SER A O 1
ATOM 755 N N . LEU A 1 92 ? 4.344 -5.993 -5.046 1.00 72.88 92 LEU A N 1
ATOM 756 C CA . LEU A 1 92 ? 4.580 -5.523 -6.418 1.00 72.88 92 LEU A CA 1
ATOM 757 C C . LEU A 1 92 ? 5.693 -6.317 -7.116 1.00 72.88 92 LEU A C 1
ATOM 759 O O . LEU A 1 92 ? 5.590 -6.600 -8.303 1.00 72.88 92 LEU A O 1
ATOM 763 N N . GLU A 1 93 ? 6.710 -6.737 -6.364 1.00 69.44 93 GLU A N 1
ATOM 764 C CA . GLU A 1 93 ? 7.818 -7.553 -6.871 1.00 69.44 93 GLU A CA 1
ATOM 765 C C . GLU A 1 93 ? 7.382 -8.972 -7.232 1.00 69.44 93 GLU A C 1
ATOM 767 O O . GLU A 1 93 ? 7.739 -9.456 -8.303 1.00 69.44 93 GLU A O 1
ATOM 772 N N . LYS A 1 94 ? 6.546 -9.618 -6.406 1.00 68.19 94 LYS A N 1
ATOM 773 C CA . LYS A 1 94 ? 5.998 -10.943 -6.740 1.00 68.19 94 LYS A CA 1
ATOM 774 C C . LYS A 1 94 ? 5.094 -10.905 -7.971 1.00 68.19 94 LYS A C 1
ATOM 776 O O . LYS A 1 94 ? 5.043 -11.882 -8.705 1.00 68.19 94 LYS A O 1
ATOM 781 N N . ARG A 1 95 ? 4.401 -9.786 -8.224 1.00 66.44 95 ARG A N 1
ATOM 782 C CA . ARG A 1 95 ? 3.6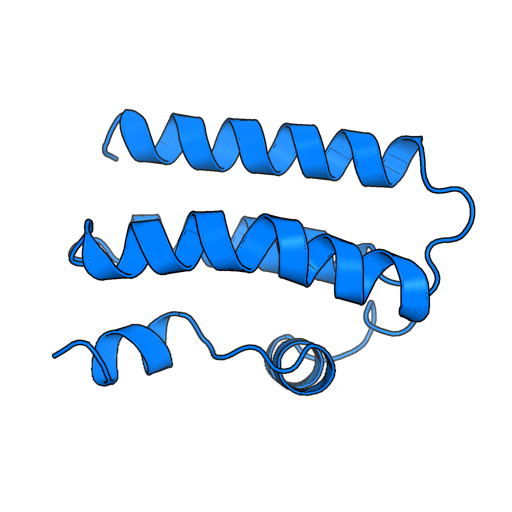07 -9.612 -9.453 1.00 66.44 95 ARG A CA 1
ATOM 783 C C . ARG A 1 95 ? 4.485 -9.457 -10.690 1.00 66.44 95 ARG A C 1
ATOM 785 O O . ARG A 1 95 ? 4.179 -10.075 -11.698 1.00 66.44 95 ARG A O 1
ATOM 792 N N . ARG A 1 96 ? 5.598 -8.719 -10.595 1.00 63.19 96 ARG A N 1
ATOM 793 C CA . ARG A 1 96 ? 6.579 -8.612 -11.688 1.00 63.19 96 ARG A CA 1
ATOM 794 C C . ARG A 1 96 ? 7.095 -9.985 -12.130 1.00 63.19 96 ARG A C 1
ATOM 796 O O . ARG A 1 96 ? 7.191 -10.221 -13.323 1.00 63.19 96 ARG A O 1
ATOM 803 N N . LEU A 1 97 ? 7.390 -10.876 -11.181 1.00 61.78 97 LEU A N 1
ATOM 804 C CA . LEU A 1 97 ? 7.886 -12.231 -11.465 1.00 61.78 97 LEU A CA 1
ATOM 805 C C . LEU A 1 97 ? 6.844 -13.157 -12.119 1.00 61.78 97 LEU A C 1
ATOM 807 O O . LEU A 1 97 ? 7.219 -14.209 -12.613 1.00 61.78 97 LEU A O 1
ATOM 811 N N . ARG A 1 98 ? 5.553 -12.798 -12.098 1.00 59.34 98 ARG A N 1
ATOM 812 C CA . ARG A 1 98 ? 4.460 -13.588 -12.695 1.00 59.34 98 ARG A CA 1
ATOM 813 C C . ARG A 1 98 ? 4.010 -13.059 -14.062 1.00 59.34 98 ARG A C 1
ATOM 815 O O . ARG A 1 98 ? 3.290 -13.748 -14.770 1.00 59.34 98 ARG A O 1
ATOM 822 N N . SER A 1 99 ? 4.378 -11.822 -14.389 1.00 52.44 99 SER A N 1
ATOM 823 C CA . SER A 1 99 ? 4.108 -11.169 -15.678 1.00 52.44 99 SER A CA 1
ATOM 824 C C . SER A 1 99 ? 5.286 -11.270 -16.656 1.00 52.44 99 SER A C 1
ATOM 826 O O . SER A 1 99 ? 5.270 -10.579 -17.671 1.00 52.44 99 SER A O 1
ATOM 828 N N . GLY A 1 100 ? 6.308 -12.058 -16.315 1.00 46.50 100 GLY A N 1
ATOM 829 C CA . GLY A 1 100 ? 7.441 -12.387 -17.178 1.00 46.50 100 GLY A CA 1
ATOM 830 C C . GLY A 1 100 ? 7.334 -13.810 -17.689 1.00 46.50 100 GLY A C 1
ATOM 831 O O . GLY A 1 100 ? 6.744 -14.636 -16.955 1.00 46.50 100 GLY A O 1
#